Protein AF-A0A7J8DZV5-F1 (afdb_monomer)

Secondary structure (DSSP, 8-state):
----------HHHHHHHHHHHHHH------S--TT---GGG--EEEEETT-B---SSS---BSS-----TT-SSS---SEEEEEEEEE-SS-EEEEEE-----

Solvent-accessible surface area (backbone atoms only — not comparable to full-atom values): 6962 Å² total; per-residue (Å²): 140,84,85,84,84,76,83,84,80,51,70,65,56,56,50,50,52,52,53,53,54,57,66,72,61,64,79,81,86,76,80,80,68,85,85,72,74,60,78,87,75,50,57,64,50,80,34,34,50,92,39,66,43,94,55,93,89,51,83,65,44,64,54,44,76,84,88,67,60,99,72,48,67,84,73,73,72,74,61,50,42,39,32,37,48,79,48,68,81,87,86,54,73,44,67,45,80,42,7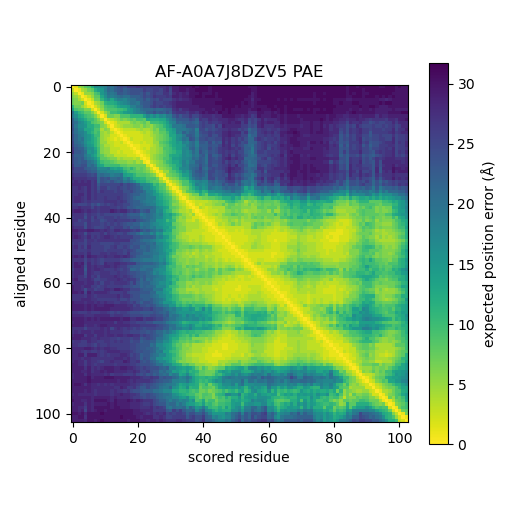8,64,69,86,120

Foldseek 3Di:
DDDDDDDDDPPVVVVVVVVVVVVVPDPCPDDCPVVDDDPQPDFKDKFFQPDWDDDDPDDTDHSDDDPADPCGPPNDDDGIWMWGFPHDPPPDTDIDIDPPPPD

Nearest PDB structures (foldseek):
  6o2u-assembly1_A-2  TM=9.033E-01  e=1.626E-08  Homo sapiens
  6o2v-assembly2_B  TM=8.924E-01  e=7.239E-08  Homo sapiens
  6o2w-assembly1_B  TM=9.514E-01  e=3.029E-07  Homo sapiens
  6o2u-assembly2_B-3  TM=9.709E-01  e=3.885E-07  Homo sapiens
  5xxu-assembly1_X  TM=2.410E-01  e=6.391E+00  Toxoplasma gondii

Mean predicted aligned error: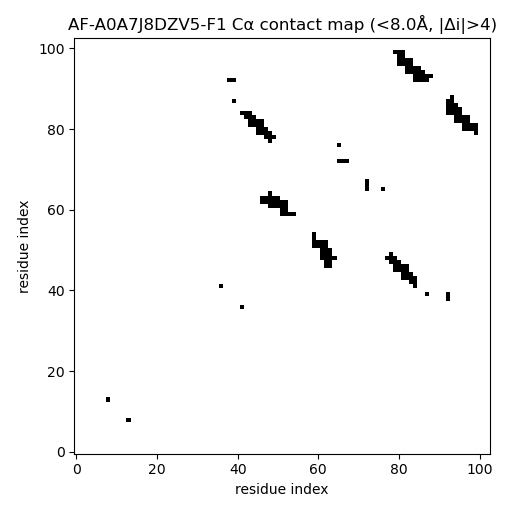 16.06 Å

Structure (mmCIF, N/CA/C/O backbone):
data_AF-A0A7J8DZV5-F1
#
_entry.id   AF-A0A7J8DZV5-F1
#
loop_
_atom_site.group_PDB
_atom_site.id
_atom_site.type_symbol
_atom_site.label_atom_id
_atom_site.label_alt_id
_atom_site.label_comp_id
_atom_site.label_asym_id
_atom_site.label_entity_id
_atom_site.label_seq_id
_atom_site.pdbx_PDB_ins_code
_atom_site.Cartn_x
_atom_site.Cartn_y
_atom_site.Cartn_z
_atom_site.occupancy
_atom_site.B_iso_or_equiv
_atom_site.auth_seq_id
_atom_site.auth_comp_id
_atom_site.auth_asym_id
_atom_site.auth_atom_id
_atom_site.pdbx_PDB_model_num
ATOM 1 N N . MET A 1 1 ? 52.685 -31.880 -61.500 1.00 35.69 1 MET A N 1
ATOM 2 C CA . MET A 1 1 ? 51.242 -32.205 -61.491 1.00 35.69 1 MET A CA 1
ATOM 3 C C . MET A 1 1 ? 50.844 -32.440 -60.041 1.00 35.69 1 MET A C 1
ATOM 5 O O . MET A 1 1 ? 51.169 -33.490 -59.511 1.00 35.69 1 MET A O 1
ATOM 9 N N . ALA A 1 2 ? 50.266 -31.444 -59.366 1.00 37.34 2 ALA A N 1
ATOM 10 C CA . ALA A 1 2 ? 49.789 -31.577 -57.988 1.00 37.34 2 ALA A CA 1
ATOM 11 C C . ALA A 1 2 ? 48.260 -31.470 -58.008 1.00 37.34 2 ALA A C 1
ATOM 13 O O . ALA A 1 2 ? 47.717 -30.453 -58.435 1.00 37.34 2 ALA A O 1
ATOM 14 N N . ALA A 1 3 ? 47.584 -32.555 -57.633 1.00 43.44 3 ALA A N 1
ATOM 15 C CA . ALA A 1 3 ? 46.133 -32.641 -57.573 1.00 43.44 3 ALA A CA 1
ATOM 16 C C . ALA A 1 3 ? 45.633 -31.974 -56.283 1.00 43.44 3 ALA A C 1
ATOM 18 O O . ALA A 1 3 ? 45.962 -32.417 -55.185 1.00 43.44 3 ALA A O 1
ATOM 19 N N . ALA A 1 4 ? 44.844 -30.907 -56.414 1.00 42.44 4 ALA A N 1
ATOM 20 C CA . ALA A 1 4 ? 44.116 -30.316 -55.299 1.00 42.44 4 ALA A CA 1
ATOM 21 C C . ALA A 1 4 ? 42.830 -31.126 -55.066 1.00 42.44 4 ALA A C 1
ATOM 23 O O . ALA A 1 4 ? 41.910 -31.086 -55.881 1.00 42.44 4 ALA A O 1
ATOM 24 N N . CYS A 1 5 ? 42.775 -31.881 -53.969 1.00 40.50 5 CYS A N 1
ATOM 25 C CA . CYS A 1 5 ? 41.569 -32.575 -53.523 1.00 40.50 5 CYS A CA 1
ATOM 26 C C . CYS A 1 5 ? 40.798 -31.632 -52.582 1.00 40.50 5 CYS A C 1
ATOM 28 O O . CYS A 1 5 ? 41.212 -31.420 -51.443 1.00 40.50 5 CYS A O 1
ATOM 30 N N . GLY A 1 6 ? 3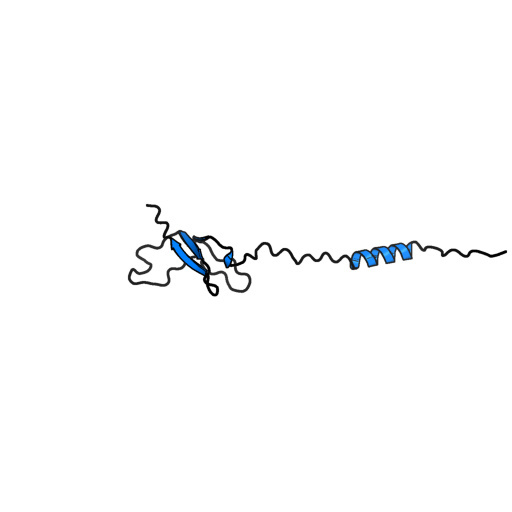9.736 -30.989 -53.079 1.00 47.72 6 GLY A N 1
ATOM 31 C CA . GLY A 1 6 ? 38.848 -30.144 -52.271 1.00 47.72 6 GLY A CA 1
ATOM 32 C C . GLY A 1 6 ? 37.820 -30.984 -51.496 1.00 47.72 6 GLY A C 1
ATOM 33 O O . GLY A 1 6 ? 37.389 -32.021 -52.003 1.00 47.72 6 GLY A O 1
ATOM 34 N N . PRO A 1 7 ? 37.403 -30.578 -50.282 1.00 53.12 7 PRO A N 1
ATOM 35 C CA . PRO A 1 7 ? 36.480 -31.363 -49.473 1.00 53.12 7 PRO A CA 1
ATOM 36 C C . PRO A 1 7 ? 35.048 -31.224 -50.008 1.00 53.12 7 PRO A C 1
ATOM 38 O O . PRO A 1 7 ? 34.535 -30.117 -50.170 1.00 53.12 7 PRO A O 1
ATOM 41 N N . GLY A 1 8 ? 34.389 -32.355 -50.267 1.00 59.81 8 GLY A N 1
ATOM 42 C CA . GLY A 1 8 ? 32.963 -32.400 -50.584 1.00 59.81 8 GLY A CA 1
ATOM 43 C C . GLY A 1 8 ? 32.139 -31.952 -49.377 1.00 59.81 8 GLY A C 1
ATOM 44 O O . GLY A 1 8 ? 32.055 -32.658 -48.374 1.00 59.81 8 GLY A O 1
ATOM 45 N N . THR A 1 9 ? 31.550 -30.763 -49.460 1.00 54.28 9 THR A N 1
ATOM 46 C CA . THR A 1 9 ? 30.695 -30.181 -48.423 1.00 54.28 9 THR A CA 1
ATOM 47 C C . THR A 1 9 ? 29.306 -30.814 -48.476 1.00 54.28 9 THR A C 1
ATOM 49 O O . THR A 1 9 ? 28.406 -30.373 -49.189 1.00 54.28 9 THR A O 1
ATOM 52 N N . ASP A 1 10 ? 29.135 -31.900 -47.721 1.00 65.44 10 ASP A N 1
ATOM 53 C CA . ASP A 1 10 ? 27.858 -32.598 -47.584 1.00 65.44 10 ASP A CA 1
ATOM 54 C C . ASP A 1 10 ? 26.809 -31.658 -46.960 1.00 65.44 10 ASP A C 1
ATOM 56 O O . ASP A 1 10 ? 26.972 -31.155 -45.844 1.00 65.44 10 ASP A O 1
ATOM 60 N N . ARG A 1 11 ? 25.706 -31.421 -47.681 1.00 62.31 11 ARG A N 1
ATOM 61 C CA . ARG A 1 11 ? 24.564 -30.591 -47.254 1.00 62.31 11 ARG A CA 1
ATOM 62 C C . ARG A 1 11 ? 24.033 -31.015 -45.880 1.00 62.31 11 ARG A C 1
ATOM 64 O O . ARG A 1 11 ? 23.512 -30.181 -45.143 1.00 62.31 11 ARG A O 1
ATOM 71 N N . ARG A 1 12 ? 24.193 -32.292 -45.516 1.00 65.38 12 ARG A N 1
ATOM 72 C CA . ARG A 1 12 ? 23.839 -32.831 -44.194 1.00 65.38 12 ARG A CA 1
ATOM 73 C C . ARG A 1 12 ? 24.749 -32.305 -43.086 1.00 65.38 12 ARG A C 1
ATOM 75 O O . ARG A 1 12 ? 24.252 -32.008 -42.008 1.00 65.38 12 ARG A O 1
ATOM 82 N N . SER A 1 13 ? 26.038 -32.119 -43.366 1.00 67.06 13 SER A N 1
ATOM 83 C CA . SER A 1 13 ? 27.012 -31.552 -42.424 1.00 67.06 13 SER A CA 1
ATOM 84 C C . SER A 1 13 ? 26.700 -30.087 -42.102 1.00 67.06 13 SER A C 1
ATOM 86 O O . SER A 1 13 ? 26.711 -29.688 -40.940 1.00 67.06 13 SER A O 1
ATOM 88 N N . LEU A 1 14 ? 26.298 -29.304 -43.111 1.00 70.38 14 LEU A N 1
ATOM 89 C CA . LEU A 1 14 ? 25.857 -27.916 -42.919 1.00 70.38 14 LEU A CA 1
ATOM 90 C C . LEU A 1 14 ? 24.560 -27.826 -42.101 1.00 70.38 14 LEU A C 1
ATOM 92 O O . LEU A 1 14 ? 24.433 -26.955 -41.245 1.00 70.38 14 LEU A O 1
ATOM 96 N N . LEU A 1 15 ? 23.616 -28.746 -42.327 1.00 74.69 15 LEU A N 1
ATOM 97 C CA . LEU A 1 15 ? 22.368 -28.824 -41.561 1.00 74.69 15 LEU A CA 1
ATOM 98 C C . LEU A 1 15 ? 22.610 -29.237 -40.104 1.00 74.69 15 LEU A C 1
ATOM 100 O O . LEU A 1 15 ? 22.012 -28.652 -39.207 1.00 74.69 15 LEU A O 1
ATOM 104 N N . LEU A 1 16 ? 23.505 -30.199 -39.860 1.00 76.81 16 LEU A N 1
ATOM 105 C CA . LEU A 1 16 ? 23.912 -30.602 -38.510 1.00 76.81 16 LEU A CA 1
ATOM 106 C C . LEU A 1 16 ? 24.647 -29.475 -37.777 1.00 76.81 16 LEU A C 1
ATOM 108 O O . LEU A 1 16 ? 24.366 -29.239 -36.605 1.00 76.81 16 LEU A O 1
ATOM 112 N N . GLY A 1 17 ? 25.530 -28.747 -38.466 1.00 80.88 17 GLY A N 1
ATOM 113 C CA . GLY A 1 17 ? 26.207 -27.575 -37.908 1.00 80.88 17 GLY A CA 1
ATOM 114 C C . GLY A 1 17 ? 25.234 -26.450 -37.547 1.00 80.88 17 GLY A C 1
ATOM 115 O O . GLY A 1 17 ? 25.333 -25.878 -36.464 1.00 80.88 17 GLY A O 1
ATOM 116 N N . LEU A 1 18 ? 24.251 -26.178 -38.411 1.00 76.38 18 LEU A N 1
ATOM 117 C CA . LEU A 1 18 ? 23.216 -25.173 -38.162 1.00 76.38 18 LEU A CA 1
ATOM 118 C C . LEU A 1 18 ? 22.282 -25.573 -37.011 1.00 76.38 18 LEU A C 1
ATOM 120 O O . LEU A 1 18 ? 21.938 -24.731 -36.183 1.00 76.38 18 LEU A O 1
ATOM 124 N N . LEU A 1 19 ? 21.898 -26.851 -36.935 1.00 76.19 19 LEU A N 1
ATOM 125 C CA . LEU A 1 19 ? 21.071 -27.371 -35.847 1.00 76.19 19 LEU A CA 1
ATOM 126 C C . LEU A 1 19 ? 21.817 -27.267 -34.513 1.00 76.19 19 LEU A C 1
ATOM 128 O O . LEU A 1 19 ? 21.256 -26.773 -33.541 1.00 76.19 19 LEU A O 1
ATOM 132 N N . LEU A 1 20 ? 23.099 -27.649 -34.483 1.00 76.06 20 LEU A N 1
ATOM 133 C CA . LEU A 1 20 ? 23.932 -27.535 -33.289 1.00 76.06 20 LEU A CA 1
ATOM 134 C C . LEU A 1 20 ? 24.044 -26.077 -32.830 1.00 76.06 20 LEU A C 1
ATOM 136 O O . LEU A 1 20 ? 23.893 -25.820 -31.641 1.00 76.06 20 LEU A O 1
ATOM 140 N N . LEU A 1 21 ? 24.220 -25.132 -33.763 1.00 73.12 21 LEU A N 1
ATOM 141 C CA . LEU A 1 21 ? 24.295 -23.694 -33.482 1.00 73.12 21 LEU A CA 1
ATOM 142 C C . LEU A 1 21 ? 23.004 -23.147 -32.840 1.00 73.12 21 LEU A C 1
ATOM 144 O O . LEU A 1 21 ? 23.077 -22.314 -31.937 1.00 73.12 21 LEU A O 1
ATOM 148 N N . LEU A 1 22 ? 21.837 -23.652 -33.255 1.00 71.06 22 LEU A N 1
ATOM 149 C CA . LEU A 1 22 ? 20.533 -23.249 -32.718 1.00 71.06 22 LEU A CA 1
ATOM 150 C C . LEU A 1 22 ? 20.297 -23.740 -31.276 1.00 71.06 22 LEU A C 1
ATOM 152 O O . LEU A 1 22 ? 19.604 -23.075 -30.508 1.00 71.06 22 LEU A O 1
ATOM 156 N N . LEU A 1 23 ? 20.879 -24.886 -30.891 1.00 67.25 23 LEU A N 1
ATOM 157 C CA . LEU A 1 23 ? 20.799 -25.403 -29.517 1.00 67.25 23 LEU A CA 1
ATOM 158 C C . LEU A 1 23 ? 21.701 -24.635 -28.531 1.00 67.25 23 LEU A C 1
ATOM 160 O O . LEU A 1 23 ? 21.374 -24.557 -27.347 1.00 67.25 23 LEU A O 1
ATOM 164 N N . ILE A 1 24 ? 22.814 -24.049 -28.993 1.00 66.12 24 ILE A N 1
ATOM 165 C CA . ILE A 1 24 ? 23.728 -23.254 -28.141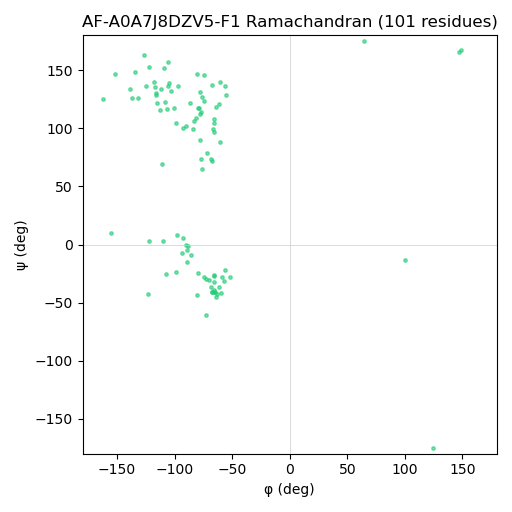 1.00 66.12 24 ILE A CA 1
ATOM 166 C C . ILE A 1 24 ? 23.207 -21.835 -27.906 1.00 66.12 24 ILE A C 1
ATOM 168 O O . ILE A 1 24 ? 23.529 -21.225 -26.886 1.00 66.12 24 ILE A O 1
ATOM 172 N N . THR A 1 25 ? 22.362 -21.311 -28.800 1.00 62.41 25 THR A N 1
ATOM 173 C CA . THR A 1 25 ? 21.607 -20.073 -28.568 1.00 62.41 25 THR A CA 1
ATOM 174 C C . THR A 1 25 ? 20.440 -20.348 -27.627 1.00 62.41 25 THR A C 1
ATOM 176 O O . THR A 1 25 ? 19.273 -20.267 -27.998 1.00 62.41 25 THR A O 1
ATOM 179 N N . SER A 1 26 ? 20.755 -20.708 -26.387 1.00 62.94 26 SER A N 1
ATOM 180 C CA . SER A 1 26 ? 19.782 -20.671 -25.303 1.00 62.94 26 SER A CA 1
ATOM 181 C C . SER A 1 26 ? 19.381 -19.207 -25.104 1.00 62.94 26 SER A C 1
ATOM 183 O O . SER A 1 26 ? 20.253 -18.397 -24.778 1.00 62.94 26 SER A O 1
ATOM 185 N N . PRO A 1 27 ? 18.110 -18.811 -25.288 1.00 59.53 27 PRO A N 1
ATOM 186 C CA . PRO A 1 27 ? 17.684 -17.497 -24.847 1.00 59.53 27 PRO A CA 1
ATOM 187 C C . PRO A 1 27 ? 17.774 -17.507 -23.320 1.00 59.53 27 PRO A C 1
ATOM 189 O O . PRO A 1 27 ? 16.961 -18.136 -22.645 1.00 59.53 27 PRO A O 1
ATOM 192 N N . THR A 1 28 ? 18.790 -16.854 -22.757 1.00 60.47 28 THR A N 1
ATOM 193 C CA . THR A 1 28 ? 18.885 -16.598 -21.317 1.00 60.47 28 THR A CA 1
ATOM 194 C C . THR A 1 28 ? 17.790 -15.598 -20.930 1.00 60.47 28 THR A C 1
ATOM 196 O O . THR A 1 28 ? 18.040 -14.413 -20.714 1.00 60.47 28 THR A O 1
ATOM 199 N N . LEU A 1 29 ? 16.542 -16.063 -20.896 1.00 59.00 29 LEU A N 1
ATOM 200 C CA . LEU A 1 29 ? 15.370 -15.347 -20.396 1.00 59.00 29 LEU A CA 1
ATOM 201 C C . LEU A 1 29 ? 15.414 -15.388 -18.867 1.00 59.00 29 LEU A C 1
ATOM 203 O O . LEU A 1 29 ? 14.708 -16.171 -18.243 1.00 59.00 29 LEU A O 1
ATOM 207 N N . GLY A 1 30 ? 16.313 -14.618 -18.256 1.00 57.06 30 GLY A N 1
ATOM 208 C CA . GLY A 1 30 ? 16.516 -14.739 -16.810 1.00 57.06 30 GLY A CA 1
ATOM 209 C C . GLY A 1 30 ? 17.072 -13.527 -16.081 1.00 57.06 30 GLY A C 1
ATOM 210 O O . GLY A 1 30 ? 17.437 -13.683 -14.924 1.00 57.06 30 GLY A O 1
ATOM 211 N N . TRP A 1 31 ? 17.174 -12.346 -16.705 1.00 57.19 31 TRP A N 1
ATOM 212 C CA . TRP A 1 31 ? 17.833 -11.199 -16.052 1.00 57.19 31 TRP A CA 1
ATOM 213 C C . TRP A 1 31 ? 16.984 -9.932 -15.892 1.00 57.19 31 TRP A C 1
ATOM 215 O O . TRP A 1 31 ? 17.457 -8.937 -15.356 1.00 57.19 31 TRP A O 1
ATOM 225 N N . ASN A 1 32 ? 15.714 -9.947 -16.289 1.00 58.97 32 ASN A N 1
ATOM 226 C CA . ASN A 1 32 ? 14.842 -8.783 -16.133 1.00 58.97 32 ASN A CA 1
ATOM 227 C C . ASN A 1 32 ? 13.765 -9.060 -15.080 1.00 58.97 32 ASN A C 1
ATOM 229 O O . ASN A 1 32 ? 12.588 -9.193 -15.406 1.00 58.97 32 ASN A O 1
ATOM 233 N N . ASP A 1 33 ? 14.168 -9.150 -13.810 1.00 63.47 33 ASP A N 1
ATOM 234 C CA . ASP A 1 33 ? 13.231 -9.105 -12.682 1.00 63.47 33 ASP A CA 1
ATOM 235 C C . ASP A 1 33 ? 12.700 -7.667 -12.530 1.00 63.47 33 ASP A C 1
ATOM 237 O O . ASP A 1 33 ? 13.168 -6.907 -11.681 1.00 63.47 33 ASP A O 1
ATOM 241 N N . ALA A 1 34 ? 11.733 -7.276 -13.365 1.00 64.88 34 ALA A N 1
ATOM 242 C CA . ALA A 1 34 ? 11.139 -5.931 -13.360 1.00 64.88 34 ALA A CA 1
ATOM 243 C C . ALA A 1 34 ? 10.542 -5.528 -11.993 1.00 64.88 34 ALA A C 1
ATOM 245 O O . ALA A 1 34 ? 10.439 -4.346 -11.679 1.00 64.88 34 ALA A O 1
ATOM 246 N N . ASP A 1 35 ? 10.209 -6.509 -11.153 1.00 69.44 35 ASP A N 1
ATOM 247 C CA . ASP A 1 35 ? 9.561 -6.298 -9.856 1.00 69.44 35 ASP A CA 1
ATOM 248 C C . ASP A 1 35 ? 10.540 -6.067 -8.695 1.00 69.44 35 ASP A C 1
ATOM 250 O O . ASP A 1 35 ? 10.117 -5.922 -7.544 1.00 69.44 35 ASP A O 1
ATOM 254 N N . ARG A 1 36 ? 11.858 -6.094 -8.937 1.00 74.12 36 ARG A N 1
ATOM 255 C CA . ARG A 1 36 ? 12.841 -5.929 -7.861 1.00 74.12 36 ARG A CA 1
ATOM 256 C C . ARG A 1 36 ? 13.251 -4.467 -7.725 1.00 74.12 36 ARG A C 1
ATOM 258 O O . ARG A 1 36 ? 14.133 -3.985 -8.425 1.00 74.12 36 ARG A O 1
ATOM 265 N N . ILE A 1 37 ? 12.659 -3.794 -6.746 1.00 79.62 37 ILE A N 1
ATOM 266 C CA . ILE A 1 37 ? 13.020 -2.429 -6.354 1.00 79.62 37 ILE A CA 1
ATOM 267 C C . ILE A 1 37 ? 13.807 -2.487 -5.047 1.00 79.62 37 ILE A C 1
ATOM 269 O O . ILE A 1 37 ? 13.497 -3.269 -4.145 1.00 79.62 37 ILE A O 1
ATOM 273 N N . LEU A 1 38 ? 14.854 -1.674 -4.942 1.00 79.75 38 LEU A N 1
ATOM 274 C CA . LEU A 1 38 ? 15.635 -1.586 -3.721 1.00 79.75 38 LEU A CA 1
ATOM 275 C C . LEU A 1 38 ? 14.890 -0.732 -2.689 1.00 79.75 38 LEU A C 1
ATOM 277 O O . LEU A 1 38 ? 14.452 0.372 -2.998 1.00 79.75 38 LEU A O 1
ATOM 281 N N . LEU A 1 39 ? 14.767 -1.224 -1.452 1.00 76.25 39 LEU A N 1
ATOM 282 C CA . LEU A 1 39 ? 13.956 -0.577 -0.404 1.00 76.25 39 LEU A CA 1
ATOM 283 C C . LEU A 1 39 ? 14.373 0.877 -0.127 1.00 76.25 39 LEU A C 1
ATOM 285 O O . LEU A 1 39 ? 13.524 1.713 0.170 1.00 76.25 39 LEU A O 1
ATOM 289 N N . ARG A 1 40 ? 15.663 1.198 -0.289 1.00 72.94 40 ARG A N 1
ATOM 290 C CA . ARG A 1 40 ? 16.196 2.560 -0.128 1.00 72.94 40 ARG A CA 1
ATOM 291 C C . ARG A 1 40 ? 15.685 3.557 -1.175 1.00 72.94 40 ARG A C 1
ATOM 293 O O . ARG A 1 40 ? 15.628 4.746 -0.892 1.00 72.94 40 ARG A O 1
ATOM 300 N N . ASP A 1 41 ? 15.295 3.079 -2.355 1.00 80.12 41 ASP A N 1
ATOM 301 C CA . ASP A 1 41 ? 14.848 3.928 -3.466 1.00 80.12 41 ASP A CA 1
ATOM 302 C C . ASP A 1 41 ? 13.331 4.194 -3.408 1.00 80.12 41 ASP A C 1
ATOM 304 O O . ASP A 1 41 ? 12.785 4.976 -4.193 1.00 80.12 41 ASP A O 1
ATOM 308 N N . ILE A 1 42 ? 12.628 3.571 -2.454 1.00 82.06 42 ILE A N 1
ATOM 309 C CA . ILE A 1 42 ? 11.198 3.780 -2.239 1.00 82.06 42 ILE A CA 1
ATOM 310 C C . ILE A 1 42 ? 10.991 5.111 -1.515 1.00 82.06 42 ILE A C 1
ATOM 312 O O . ILE A 1 42 ? 11.356 5.267 -0.351 1.00 82.06 42 ILE A O 1
ATOM 316 N N . LYS A 1 43 ? 10.361 6.067 -2.205 1.00 82.31 43 LYS A N 1
ATOM 317 C CA . LYS A 1 43 ? 10.047 7.403 -1.667 1.00 82.31 43 LYS A CA 1
ATOM 318 C C . LYS A 1 43 ? 8.800 7.403 -0.785 1.00 82.31 43 LYS A C 1
ATOM 320 O O . LYS A 1 43 ? 8.770 8.044 0.262 1.00 82.31 43 LYS A O 1
ATOM 325 N N . ALA A 1 44 ? 7.757 6.707 -1.226 1.00 85.19 44 ALA A N 1
ATOM 326 C CA . ALA A 1 44 ? 6.493 6.616 -0.516 1.00 85.19 44 ALA A CA 1
ATOM 327 C C . ALA A 1 44 ? 5.789 5.292 -0.825 1.00 85.19 44 ALA A C 1
ATOM 329 O O . ALA A 1 44 ? 5.885 4.787 -1.943 1.00 85.19 44 ALA A O 1
ATOM 330 N N . LEU A 1 45 ? 5.064 4.763 0.160 1.00 87.94 45 LEU A N 1
ATOM 331 C CA . LEU A 1 45 ? 4.161 3.629 0.005 1.00 87.94 45 LEU A CA 1
ATOM 332 C C . LEU A 1 45 ? 2.735 4.087 0.283 1.00 87.94 45 LEU A C 1
ATOM 334 O O . LEU A 1 45 ? 2.471 4.687 1.321 1.00 87.94 45 LEU A O 1
ATOM 338 N N . THR A 1 46 ? 1.813 3.763 -0.614 1.00 89.62 46 THR A N 1
ATOM 339 C CA . THR A 1 46 ? 0.381 3.969 -0.392 1.00 89.62 46 THR A CA 1
ATOM 340 C C . THR A 1 46 ? -0.258 2.614 -0.138 1.00 89.62 46 THR A C 1
ATOM 342 O O . THR A 1 46 ? -0.225 1.741 -1.004 1.00 89.62 46 THR A O 1
ATOM 345 N N . LEU A 1 47 ? -0.799 2.429 1.061 1.00 89.56 47 LEU A N 1
ATOM 346 C CA . LEU A 1 47 ? -1.404 1.182 1.514 1.00 89.56 47 LEU A CA 1
ATOM 347 C C . LEU A 1 47 ? -2.919 1.329 1.529 1.00 89.56 47 LEU A C 1
ATOM 349 O O . LEU A 1 47 ? -3.445 2.340 1.999 1.00 89.56 47 LEU A O 1
ATOM 353 N N . HIS A 1 48 ? -3.611 0.307 1.040 1.00 91.19 48 HIS A N 1
ATOM 354 C CA . HIS A 1 48 ? -5.067 0.282 0.954 1.00 91.19 48 HIS A CA 1
ATOM 355 C C . HIS A 1 48 ? -5.647 -0.847 1.812 1.00 91.19 48 HIS A C 1
ATOM 357 O O . HIS A 1 48 ? -5.112 -1.953 1.829 1.00 91.19 48 HIS A O 1
ATOM 363 N N . HIS A 1 49 ? -6.759 -0.589 2.501 1.00 88.38 49 HIS A N 1
ATOM 364 C CA . HIS A 1 49 ? -7.422 -1.587 3.354 1.00 88.38 49 HIS A CA 1
ATOM 365 C C . HIS A 1 49 ? -8.006 -2.789 2.590 1.00 88.38 49 HIS A C 1
ATOM 367 O O . HIS A 1 49 ? -8.119 -3.876 3.146 1.00 88.38 49 HIS A O 1
ATOM 373 N N . ASP A 1 50 ? -8.363 -2.604 1.321 1.00 90.69 50 ASP A N 1
ATOM 374 C CA . ASP A 1 50 ? -9.035 -3.577 0.456 1.00 90.69 50 ASP A CA 1
ATOM 375 C C . ASP A 1 50 ? -8.062 -4.335 -0.462 1.00 90.69 50 ASP A C 1
ATOM 377 O O . ASP A 1 50 ? -8.487 -5.066 -1.357 1.00 90.69 50 ASP A O 1
ATOM 381 N N . ARG A 1 51 ? -6.747 -4.170 -0.263 1.00 91.69 51 ARG A N 1
ATOM 382 C CA . ARG A 1 51 ? -5.711 -4.778 -1.110 1.00 91.69 51 ARG A CA 1
ATOM 383 C C . ARG A 1 51 ? -4.762 -5.666 -0.316 1.00 91.69 51 ARG A C 1
ATOM 385 O O . ARG A 1 51 ? -4.494 -5.439 0.862 1.00 91.69 51 ARG A O 1
ATOM 392 N N . TYR A 1 52 ? -4.199 -6.649 -1.011 1.00 91.12 52 TYR A N 1
ATOM 393 C CA . TYR A 1 52 ? -3.195 -7.574 -0.486 1.00 91.12 52 TYR A CA 1
ATOM 394 C C . TYR A 1 52 ? -1.799 -7.250 -1.028 1.00 91.12 52 TYR A C 1
ATOM 396 O O . TYR A 1 52 ? -1.645 -6.580 -2.055 1.00 91.12 52 TYR A O 1
ATOM 404 N N . THR A 1 53 ? -0.767 -7.675 -0.305 1.00 90.38 53 THR A N 1
ATOM 405 C CA . THR A 1 53 ? 0.629 -7.541 -0.724 1.00 90.38 53 THR A CA 1
ATOM 406 C C . THR A 1 53 ? 0.962 -8.544 -1.824 1.00 90.38 53 THR A C 1
ATOM 408 O O . THR A 1 53 ? 0.466 -9.670 -1.852 1.00 90.38 53 THR A O 1
ATOM 411 N N . THR A 1 54 ? 1.829 -8.138 -2.747 1.00 87.62 54 THR A N 1
ATOM 412 C CA . THR A 1 54 ? 2.366 -9.021 -3.780 1.00 87.62 54 THR A CA 1
ATOM 413 C C . THR A 1 54 ? 3.556 -9.785 -3.202 1.00 87.62 54 THR A C 1
ATOM 415 O O . THR A 1 54 ? 4.664 -9.266 -3.088 1.00 87.62 54 THR A O 1
ATOM 418 N N . SER A 1 55 ? 3.327 -11.029 -2.786 1.00 81.69 55 SER A N 1
ATOM 419 C CA . SER A 1 55 ? 4.366 -11.890 -2.219 1.00 81.69 55 SER A CA 1
ATOM 420 C C . SER A 1 55 ? 4.595 -13.119 -3.095 1.00 81.69 55 SER A C 1
ATOM 422 O O . SER A 1 55 ? 3.650 -13.754 -3.550 1.00 81.69 55 SER A O 1
ATOM 424 N N . ARG A 1 56 ? 5.872 -13.449 -3.334 1.00 82.00 56 ARG A N 1
ATOM 425 C CA . ARG A 1 56 ? 6.286 -14.652 -4.083 1.00 82.00 56 ARG A CA 1
ATOM 426 C C . ARG A 1 56 ? 6.707 -15.818 -3.191 1.00 82.00 56 ARG A C 1
ATOM 428 O O . ARG A 1 56 ? 6.737 -16.949 -3.653 1.00 82.00 56 ARG A O 1
ATOM 435 N N . ARG A 1 57 ? 7.122 -15.538 -1.950 1.00 84.50 57 ARG A N 1
ATOM 436 C CA . ARG A 1 57 ? 7.689 -16.540 -1.022 1.00 84.50 57 ARG A CA 1
ATOM 437 C C . ARG A 1 57 ? 6.749 -16.905 0.123 1.00 84.50 57 ARG A C 1
ATOM 439 O O . ARG A 1 57 ? 6.899 -17.971 0.699 1.00 84.50 57 ARG A O 1
ATOM 446 N N . LEU A 1 58 ? 5.846 -15.996 0.471 1.00 89.56 58 LEU A N 1
ATOM 447 C CA . LEU A 1 58 ? 4.903 -16.111 1.582 1.00 89.56 58 LEU A CA 1
ATOM 448 C C . LEU A 1 58 ? 3.483 -15.878 1.077 1.00 89.56 58 LEU A C 1
AT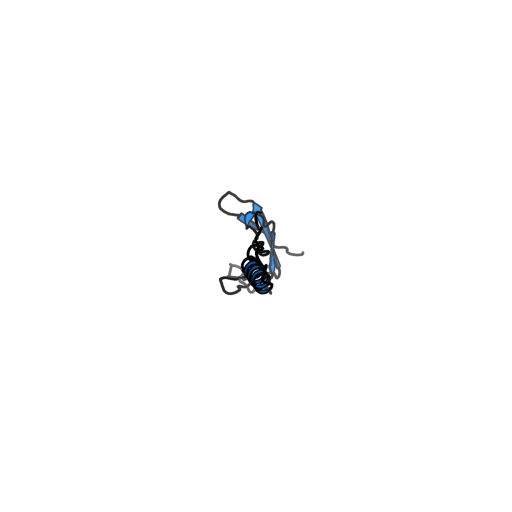OM 450 O O . LEU A 1 58 ? 3.309 -15.264 0.021 1.00 89.56 58 LEU A O 1
ATOM 454 N N . ASP A 1 59 ? 2.492 -16.286 1.861 1.00 88.81 59 ASP A N 1
ATOM 455 C CA . ASP A 1 59 ? 1.097 -15.996 1.556 1.00 88.81 59 ASP A CA 1
ATOM 456 C C . ASP A 1 59 ? 0.839 -14.4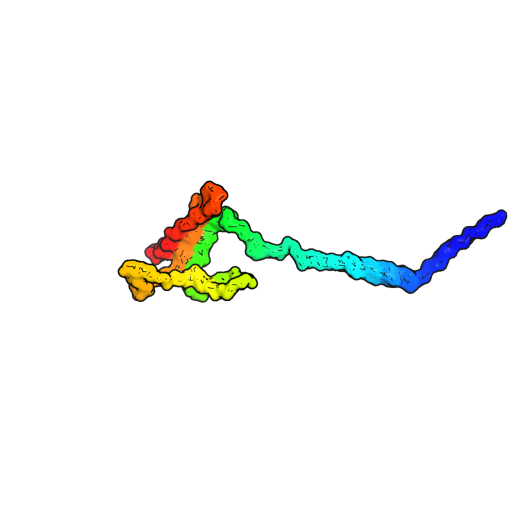79 1.503 1.00 88.81 59 ASP A C 1
ATOM 458 O O . ASP A 1 59 ? 1.382 -13.725 2.321 1.00 88.81 59 ASP A O 1
ATOM 462 N N . PRO A 1 60 ? 0.027 -14.004 0.542 1.00 88.69 60 PRO A N 1
ATOM 463 C CA . PRO A 1 60 ? -0.391 -12.610 0.482 1.00 88.69 60 PRO A CA 1
ATOM 464 C C . PRO A 1 60 ? -1.058 -12.174 1.790 1.00 88.69 60 PRO A C 1
ATOM 466 O O . PRO A 1 60 ? -2.009 -12.798 2.260 1.00 88.69 60 PRO A O 1
ATOM 469 N N . VAL A 1 61 ? -0.597 -11.059 2.356 1.00 90.12 61 VAL A N 1
ATOM 470 C CA . VAL A 1 61 ? -1.179 -10.465 3.571 1.00 90.12 61 VAL A CA 1
ATOM 471 C C . VAL A 1 61 ? -1.909 -9.164 3.234 1.00 90.12 61 VAL A C 1
ATOM 473 O O . VAL A 1 61 ? -1.535 -8.502 2.263 1.00 90.12 61 VAL A O 1
ATOM 476 N N . PRO A 1 62 ? -2.939 -8.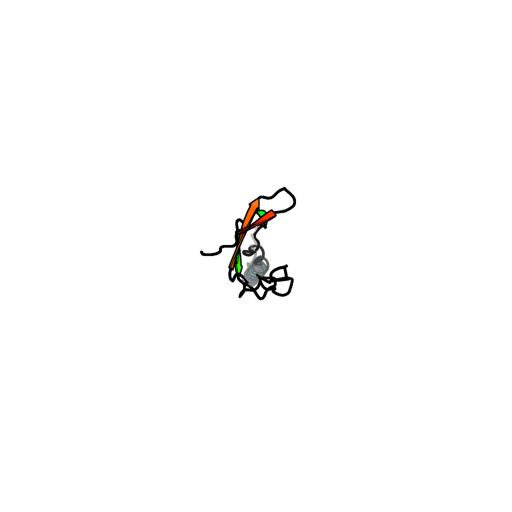759 4.000 1.00 91.19 62 PRO A N 1
ATOM 477 C CA . PRO A 1 62 ? -3.571 -7.454 3.814 1.00 91.19 62 PRO A CA 1
ATOM 478 C C . PRO A 1 62 ? -2.538 -6.326 3.916 1.00 91.19 62 PRO A C 1
ATOM 480 O O . PRO A 1 62 ? -1.699 -6.340 4.817 1.00 91.19 62 PRO A O 1
ATOM 483 N N . GLN A 1 63 ? -2.598 -5.343 3.013 1.00 90.25 63 GLN A N 1
ATOM 484 C CA . GLN A 1 63 ? -1.671 -4.202 3.020 1.00 90.25 63 GLN A CA 1
ATOM 485 C C . GLN A 1 63 ? -1.851 -3.323 4.258 1.00 90.25 63 GLN A C 1
ATOM 487 O O . GLN A 1 63 ? -0.887 -2.736 4.744 1.00 90.25 63 GLN A O 1
ATOM 492 N N . LEU A 1 64 ? -3.080 -3.239 4.767 1.00 88.69 64 LEU A N 1
ATOM 493 C CA . LEU A 1 64 ? -3.404 -2.506 5.976 1.00 88.69 64 LEU A CA 1
ATOM 494 C C . LEU A 1 64 ? -4.263 -3.379 6.887 1.00 88.69 64 LEU A C 1
ATOM 496 O O . LEU A 1 64 ? -5.303 -3.892 6.480 1.00 88.69 64 LEU A O 1
ATOM 500 N N . LYS A 1 65 ? -3.826 -3.539 8.136 1.00 87.56 65 LYS A N 1
ATOM 501 C CA . LYS A 1 65 ? -4.547 -4.295 9.159 1.00 87.56 65 LYS A CA 1
ATOM 502 C C . LYS A 1 65 ? -4.503 -3.536 10.477 1.00 87.56 65 LYS A C 1
ATOM 504 O O . LYS A 1 65 ? -3.424 -3.211 10.965 1.00 87.56 65 LYS A O 1
ATOM 509 N N . CYS A 1 66 ? -5.671 -3.289 11.064 1.00 85.94 66 CYS A N 1
ATOM 510 C CA . CYS A 1 66 ? -5.747 -2.819 12.441 1.00 85.94 66 CYS A CA 1
ATOM 511 C C . CYS A 1 66 ? -5.441 -3.989 13.382 1.00 85.94 66 CYS A C 1
ATOM 513 O O . CYS A 1 66 ? -6.074 -5.041 13.295 1.00 85.94 66 CYS A O 1
ATOM 515 N N . VAL A 1 67 ? -4.435 -3.824 14.240 1.00 87.94 67 VAL A N 1
ATOM 516 C CA . VAL A 1 67 ? -3.971 -4.866 15.177 1.00 87.94 67 VAL A CA 1
ATOM 517 C C . VAL A 1 67 ? -4.301 -4.547 16.639 1.00 87.94 67 VAL A C 1
ATOM 519 O O . VAL A 1 67 ? -3.945 -5.319 17.523 1.00 87.94 67 VAL A O 1
ATOM 522 N N . GLY A 1 68 ? -4.999 -3.437 16.897 1.00 85.00 68 GLY A N 1
ATOM 523 C CA . GLY A 1 68 ? -5.389 -2.979 18.231 1.00 85.00 68 GLY A CA 1
ATOM 524 C C . GLY A 1 68 ? -4.923 -1.552 18.530 1.00 85.00 68 GLY A C 1
ATOM 525 O O . GLY A 1 68 ? -4.378 -0.864 17.670 1.00 85.00 68 GLY A O 1
ATOM 526 N N . GLY A 1 69 ? -5.161 -1.105 19.762 1.00 82.50 69 GLY A N 1
ATOM 527 C CA . GLY A 1 69 ? -4.838 0.236 20.251 1.00 82.50 69 GLY A CA 1
ATOM 528 C C . GLY A 1 69 ? -5.860 0.703 21.286 1.00 82.50 69 GLY A C 1
ATOM 529 O O . GLY A 1 69 ? -6.941 0.127 21.395 1.00 82.50 69 GLY A O 1
ATOM 530 N N . THR A 1 70 ? -5.541 1.759 22.035 1.00 79.44 70 THR A N 1
ATOM 531 C CA . THR A 1 70 ? -6.412 2.291 23.102 1.00 79.44 70 THR A CA 1
ATOM 532 C C . THR A 1 70 ? -7.796 2.716 22.591 1.00 79.44 70 THR A C 1
ATOM 534 O O . THR A 1 70 ? -8.769 2.648 23.330 1.00 79.44 70 THR A O 1
ATOM 537 N N . ALA A 1 71 ? -7.893 3.120 21.319 1.00 78.88 71 ALA A N 1
ATOM 538 C CA . ALA A 1 71 ? -9.139 3.523 20.660 1.00 78.88 71 ALA A CA 1
ATOM 539 C C . ALA A 1 71 ? -9.895 2.368 19.964 1.00 78.88 71 ALA A C 1
ATOM 541 O O . ALA A 1 71 ? -10.947 2.601 19.365 1.00 78.88 71 ALA A O 1
ATOM 542 N N . GLY A 1 72 ? -9.367 1.139 20.018 1.00 81.31 72 GLY A N 1
ATOM 543 C CA . GLY A 1 72 ? -9.926 -0.022 19.323 1.00 81.31 72 GLY A CA 1
ATOM 544 C C . GLY A 1 72 ? -9.900 0.092 17.791 1.00 81.31 72 GLY A C 1
ATOM 545 O O . GLY A 1 72 ? -9.513 1.112 17.227 1.00 81.31 72 GLY A O 1
ATOM 546 N N . CYS A 1 73 ? -10.312 -0.981 17.112 1.00 82.69 73 CYS A N 1
ATOM 547 C CA . CYS A 1 73 ? -10.430 -1.021 15.648 1.00 82.69 73 CYS A CA 1
ATOM 548 C C . CYS A 1 73 ? -11.844 -0.678 15.140 1.00 82.69 73 CYS A C 1
ATOM 550 O O . CYS A 1 73 ? -12.033 -0.528 13.936 1.00 82.69 73 CYS A O 1
ATOM 552 N N . ASP A 1 74 ? -12.818 -0.532 16.044 1.00 80.62 74 ASP A N 1
ATOM 553 C CA . ASP A 1 74 ? -14.227 -0.278 15.711 1.00 80.62 74 ASP A CA 1
ATOM 554 C C . ASP A 1 74 ? -14.563 1.215 15.600 1.00 80.62 74 ASP A C 1
ATOM 556 O O . ASP A 1 74 ? -15.614 1.582 15.082 1.00 80.62 74 ASP A O 1
ATOM 560 N N . SER A 1 75 ? -13.682 2.089 16.095 1.00 80.56 75 SER A N 1
ATOM 561 C CA . SER A 1 75 ? -13.907 3.535 16.110 1.00 80.56 75 SER A CA 1
ATOM 562 C C . SER A 1 75 ? -13.778 4.133 14.711 1.00 80.56 75 SER A C 1
ATOM 564 O O . SER A 1 75 ? -14.724 4.708 14.175 1.00 80.56 75 SER A O 1
ATOM 566 N N . TYR A 1 76 ? -12.602 3.995 14.106 1.00 80.12 76 TYR A N 1
ATOM 567 C CA . TYR A 1 76 ? -12.329 4.466 12.757 1.00 80.12 76 TYR A CA 1
ATOM 568 C C . TYR A 1 76 ? -11.082 3.777 12.206 1.00 80.12 76 TYR A C 1
ATOM 570 O O . TYR A 1 76 ? -10.005 3.852 12.799 1.00 80.12 76 TYR A O 1
ATOM 578 N N . THR A 1 77 ? -11.209 3.142 11.041 1.00 83.12 77 THR A N 1
ATOM 579 C CA . THR A 1 77 ? -10.072 2.580 10.304 1.00 83.12 77 THR A CA 1
ATOM 580 C C . THR A 1 77 ? -9.911 3.313 8.971 1.00 83.12 77 THR A C 1
ATOM 582 O O . THR A 1 77 ? -10.849 3.359 8.169 1.00 83.12 77 THR A O 1
ATOM 585 N N . PRO A 1 78 ? -8.744 3.929 8.706 1.00 84.81 78 PRO A N 1
ATOM 586 C CA . PRO A 1 78 ? -8.525 4.639 7.454 1.00 84.81 78 PRO A CA 1
ATOM 587 C C . PRO A 1 78 ? -8.498 3.650 6.284 1.00 84.81 78 PRO A C 1
ATOM 589 O O . PRO A 1 78 ? -7.866 2.598 6.353 1.00 84.81 78 PRO A O 1
ATOM 592 N N . LYS A 1 79 ? -9.158 4.004 5.177 1.00 88.56 79 LYS A N 1
ATOM 593 C CA . LYS A 1 79 ? -9.180 3.170 3.961 1.00 88.56 79 LYS A CA 1
ATOM 594 C C . LYS A 1 79 ? -7.851 3.188 3.210 1.00 88.56 79 LYS A C 1
ATOM 596 O O . LYS A 1 79 ? -7.529 2.223 2.516 1.00 88.56 79 LYS A O 1
ATOM 601 N N . VAL A 1 80 ? -7.122 4.299 3.317 1.00 88.38 80 VAL A N 1
ATOM 602 C CA . VAL A 1 80 ? -5.854 4.547 2.632 1.00 88.38 80 VAL A CA 1
ATOM 603 C C . VAL A 1 80 ? -4.899 5.235 3.596 1.00 88.38 80 VAL A C 1
ATOM 605 O O . VAL A 1 80 ? -5.279 6.193 4.267 1.00 88.38 80 VAL A O 1
ATOM 608 N N . ILE A 1 81 ? -3.658 4.761 3.648 1.00 87.7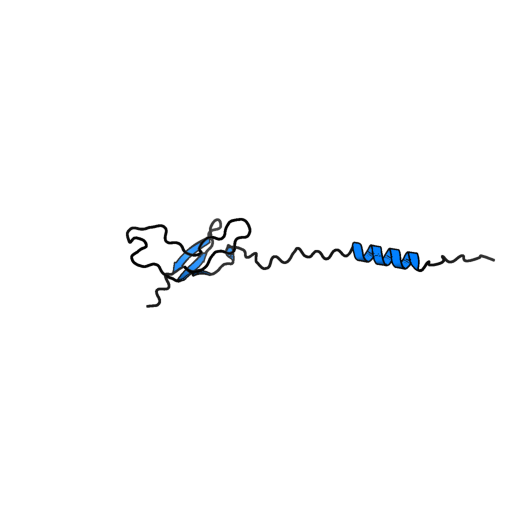5 81 ILE A N 1
ATOM 609 C CA . ILE A 1 81 ? -2.572 5.413 4.380 1.00 87.75 81 ILE A CA 1
ATOM 610 C C . ILE A 1 81 ? -1.419 5.653 3.417 1.00 87.75 81 ILE A C 1
ATOM 612 O O . ILE A 1 81 ? -1.068 4.766 2.639 1.00 87.75 81 ILE A O 1
ATOM 616 N N . GLN A 1 82 ? -0.814 6.838 3.487 1.00 87.44 82 GLN A N 1
ATOM 617 C CA . GLN A 1 82 ? 0.421 7.114 2.772 1.00 87.44 82 GLN A CA 1
ATOM 618 C C . GLN A 1 82 ? 1.584 7.195 3.752 1.00 87.44 82 GLN A C 1
ATOM 620 O O . GLN A 1 82 ? 1.622 8.005 4.674 1.00 87.44 82 GLN A O 1
ATOM 625 N N . CYS A 1 83 ? 2.573 6.359 3.511 1.00 85.19 83 CYS A N 1
ATOM 626 C CA . CYS A 1 83 ? 3.810 6.310 4.251 1.00 85.19 83 CYS A CA 1
ATOM 627 C C . CYS A 1 83 ? 4.901 6.981 3.420 1.00 85.19 83 CYS A C 1
ATOM 629 O O . CYS A 1 83 ? 5.038 6.682 2.234 1.00 85.19 83 CYS A O 1
ATOM 631 N N . GLN A 1 84 ? 5.683 7.877 4.013 1.00 84.50 84 GLN A N 1
ATOM 632 C CA . GLN A 1 84 ? 6.817 8.512 3.337 1.00 84.50 84 GLN A CA 1
ATOM 633 C C . GLN A 1 84 ? 8.126 8.051 3.962 1.00 84.50 84 GLN A C 1
ATOM 635 O O . GLN A 1 84 ? 8.269 8.067 5.183 1.00 84.50 84 GLN A O 1
ATOM 640 N N . ASN A 1 85 ? 9.090 7.681 3.126 1.00 82.50 85 ASN A N 1
ATOM 641 C CA . ASN A 1 85 ? 10.444 7.396 3.570 1.00 82.50 85 ASN A CA 1
ATOM 642 C C . ASN A 1 85 ? 11.171 8.730 3.812 1.00 82.50 85 ASN A C 1
ATOM 644 O O . ASN A 1 85 ? 11.379 9.509 2.880 1.00 82.50 85 ASN A O 1
ATOM 648 N N . LYS A 1 86 ? 11.493 9.031 5.072 1.00 79.62 86 LYS A N 1
ATOM 649 C CA . LYS A 1 86 ? 12.157 10.270 5.503 1.00 79.62 86 LYS A CA 1
ATOM 650 C C . LYS A 1 86 ? 13.678 10.205 5.410 1.00 79.62 86 LYS A C 1
ATOM 652 O O . LYS A 1 86 ? 14.320 11.244 5.536 1.00 79.62 86 LYS A O 1
ATOM 657 N N . GLY A 1 87 ? 14.246 9.033 5.152 1.00 69.62 87 GLY A N 1
ATOM 658 C CA . GLY A 1 87 ? 15.684 8.854 5.017 1.00 69.62 87 GLY A CA 1
ATOM 659 C C . GLY A 1 87 ? 16.134 7.473 5.474 1.00 69.62 87 GLY A C 1
ATOM 660 O O . GLY A 1 87 ? 15.380 6.728 6.098 1.00 69.62 87 GLY A O 1
ATOM 661 N N . TRP A 1 88 ? 17.379 7.144 5.145 1.00 69.62 88 TRP A N 1
ATOM 662 C CA . TRP A 1 88 ? 18.045 5.907 5.540 1.00 69.62 88 TRP A CA 1
ATOM 663 C C . TRP A 1 88 ? 19.235 6.259 6.436 1.00 69.62 88 TRP A C 1
ATOM 665 O O . TRP A 1 88 ? 20.036 7.117 6.062 1.00 69.62 88 TRP A O 1
ATOM 675 N N . ASP A 1 89 ? 19.344 5.630 7.604 1.00 68.88 89 ASP A N 1
ATOM 676 C CA . ASP A 1 89 ? 20.416 5.889 8.582 1.00 68.88 89 ASP A CA 1
ATOM 677 C C . ASP A 1 89 ? 21.637 4.958 8.424 1.00 68.88 89 ASP A C 1
ATOM 679 O O . ASP A 1 89 ? 22.584 5.023 9.206 1.00 68.88 89 ASP A O 1
ATOM 683 N N . GLY A 1 90 ? 21.643 4.117 7.385 1.00 65.75 90 GLY A N 1
ATOM 684 C CA . GLY A 1 90 ? 22.700 3.141 7.105 1.00 65.75 90 GLY A CA 1
ATOM 685 C C . GLY A 1 90 ? 22.363 1.712 7.541 1.00 65.75 90 GLY A C 1
ATOM 686 O O . GLY A 1 90 ? 23.019 0.783 7.069 1.00 65.75 90 GLY A O 1
ATOM 687 N N . TYR A 1 91 ? 21.317 1.520 8.353 1.00 64.94 91 TYR A N 1
ATOM 688 C CA . TYR A 1 91 ? 20.789 0.202 8.723 1.00 64.94 91 TYR A CA 1
ATOM 689 C C . TYR A 1 91 ? 19.302 0.070 8.372 1.00 64.94 91 TYR A C 1
ATOM 691 O O . TYR A 1 91 ? 18.929 -0.918 7.741 1.00 64.94 91 TYR A O 1
ATOM 699 N N . ASP A 1 92 ? 18.487 1.097 8.628 1.00 66.06 92 ASP A N 1
ATOM 700 C CA . ASP A 1 92 ? 17.032 1.054 8.459 1.00 66.06 92 ASP A CA 1
ATOM 701 C C . ASP A 1 92 ? 16.463 2.285 7.741 1.00 66.06 92 ASP A C 1
ATOM 703 O O . ASP A 1 92 ? 16.989 3.400 7.791 1.00 66.06 92 ASP A O 1
ATOM 707 N N . VAL A 1 93 ? 15.374 2.067 6.995 1.00 67.12 93 VAL A N 1
ATOM 708 C CA . VAL A 1 93 ? 14.614 3.140 6.336 1.00 67.12 93 VAL A CA 1
ATOM 709 C C . VAL A 1 93 ? 13.575 3.687 7.309 1.00 67.12 93 VAL A C 1
ATOM 711 O O . VAL A 1 93 ? 12.711 2.953 7.788 1.00 67.12 93 VAL A O 1
ATOM 714 N N . GLN A 1 94 ? 13.628 4.985 7.598 1.00 73.81 94 GLN A N 1
ATOM 715 C CA . GLN A 1 94 ? 12.649 5.628 8.469 1.00 73.81 94 GLN A CA 1
ATOM 716 C C . GLN A 1 94 ? 11.409 5.997 7.673 1.00 73.81 94 GLN A C 1
ATOM 718 O O . GLN A 1 94 ? 11.391 6.948 6.892 1.00 73.81 94 GLN A O 1
ATOM 723 N N . VAL A 1 95 ? 10.344 5.240 7.896 1.00 67.94 95 VAL A N 1
ATOM 724 C CA . VAL A 1 95 ? 9.053 5.456 7.256 1.00 67.94 95 VAL A CA 1
ATOM 725 C C . VAL A 1 95 ? 8.128 6.173 8.235 1.00 67.94 95 VAL A C 1
ATOM 727 O O . VAL A 1 95 ? 7.802 5.634 9.289 1.00 67.94 95 VAL A O 1
ATOM 730 N N . ILE A 1 96 ? 7.689 7.385 7.891 1.00 72.38 96 ILE A N 1
ATOM 731 C CA . ILE A 1 96 ? 6.689 8.115 8.675 1.00 72.38 96 ILE A CA 1
ATOM 732 C C . ILE A 1 96 ? 5.296 7.920 8.081 1.00 72.38 96 ILE A C 1
ATOM 734 O O . ILE A 1 96 ? 5.102 8.007 6.865 1.00 72.38 96 ILE A O 1
ATOM 738 N N . PHE A 1 97 ? 4.317 7.682 8.950 1.00 67.88 97 PHE A N 1
ATOM 739 C CA . PHE A 1 97 ? 2.915 7.603 8.568 1.00 67.88 97 PHE A CA 1
ATOM 740 C C . PHE A 1 97 ? 2.351 9.007 8.401 1.00 67.88 97 PHE A C 1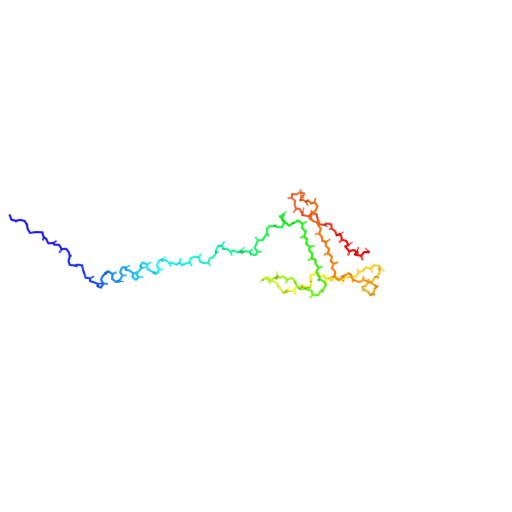
ATOM 742 O O . PHE A 1 97 ? 2.283 9.779 9.357 1.00 67.88 97 PHE A O 1
ATOM 749 N N . ILE A 1 98 ? 1.914 9.329 7.190 1.00 65.75 98 ILE A N 1
ATOM 750 C CA . ILE A 1 98 ? 1.058 10.480 6.956 1.00 65.75 98 ILE A CA 1
ATOM 751 C C . ILE A 1 98 ? -0.349 9.921 6.865 1.00 65.75 98 ILE A C 1
ATOM 753 O O . ILE A 1 98 ? -0.742 9.286 5.884 1.00 65.75 98 ILE A O 1
ATOM 757 N N . MET A 1 99 ? -1.111 10.129 7.934 1.00 58.81 99 MET A N 1
ATOM 758 C CA . MET A 1 99 ? -2.546 9.944 7.862 1.00 58.81 99 MET A CA 1
ATOM 759 C C . MET A 1 99 ? -3.048 11.022 6.902 1.00 58.81 99 MET A C 1
ATOM 761 O O . MET A 1 99 ? -3.196 12.181 7.282 1.00 58.81 99 MET A O 1
ATOM 765 N N . LEU A 1 100 ? -3.237 10.658 5.632 1.00 53.16 100 LEU A N 1
ATOM 766 C CA . LEU A 1 100 ? -4.025 11.446 4.695 1.00 53.16 100 LEU A CA 1
ATOM 767 C C . LEU A 1 100 ? -5.473 11.364 5.175 1.00 53.16 100 LEU A C 1
ATOM 769 O O . LEU A 1 100 ? -6.308 10.673 4.596 1.00 53.16 100 LEU A O 1
ATOM 773 N N . VAL A 1 101 ? -5.765 12.034 6.285 1.00 45.62 101 VAL A N 1
ATOM 774 C CA . VAL A 1 101 ? -7.117 12.491 6.530 1.00 45.62 101 VAL A CA 1
ATOM 775 C C . VAL A 1 101 ? -7.326 13.528 5.440 1.00 45.62 101 VAL A C 1
ATOM 777 O O . VAL A 1 101 ? -6.803 14.636 5.514 1.00 45.62 101 VAL A O 1
ATOM 780 N N . THR A 1 102 ? -7.996 13.136 4.362 1.00 40.94 102 THR A N 1
ATOM 781 C CA . THR A 1 102 ? -8.711 14.098 3.532 1.00 40.94 102 THR A CA 1
ATOM 782 C C . THR A 1 102 ? -9.757 14.729 4.446 1.00 40.94 102 THR A C 1
ATOM 784 O O . THR A 1 102 ? -10.840 14.166 4.616 1.00 40.94 102 THR A O 1
ATOM 787 N N . VAL A 1 103 ? -9.362 15.801 5.134 1.00 37.16 103 VAL A N 1
ATOM 788 C CA . VAL A 1 103 ? -10.281 16.813 5.655 1.00 37.16 103 VAL A CA 1
ATOM 789 C C . VAL A 1 103 ? -10.599 17.748 4.500 1.00 37.16 103 VAL A C 1
ATOM 791 O O . VAL A 1 103 ? -9.638 18.111 3.781 1.00 37.16 103 VAL A O 1
#

Organism: Rousettus aegyptiacus (NCBI:txid9407)

Sequence (103 aa):
MAAACGPGTDRRSLLLGLLLLLLITSPTLGWNDADRILLRDIKALTLHHDRYTTSRRLDPVPQLKCVGGTAGCDSYTPKVIQCQNKGWDGYDVQVIFIMLVTV

InterPro domains:
  IPR009567 Store-operated calcium entry-associated regulatory factor [PF06682] (18-94)
  IPR009567 Store-operated calcium entry-associated regulatory factor [PTHR15929] (11-94)

Radius of gyration: 30.23 Å; Cα contacts (8 Å, |Δi|>4): 89; chains: 1; bounding box: 66×50×85 Å

pLDDT: mean 73.25, std 14.45, range [35.69, 91.69]